Protein AF-A0A7S3XEI4-F1 (afdb_monomer_lite)

InterPro domains:
  IPR004821 Cytidyltransferase-like domain [PF01467] (56-105)
  IPR004821 Cytidyltransferase-like domain [TIGR00125] (55-105)
  IPR014729 Rossmann-like alpha/beta/alpha sandwich fold [G3DSA:3.40.50.620] (47-105)
  IPR044608 Ethanolamine-phosphate cytidylyltransferase [PTHR45780] (40-105)

Organism: Oxyrrhis marina (NCBI:txid2969)

Secondary structure (DSSP, 8-state):
-BTTBPPPTTHHHHHHHTTT-HHHHHHHHHHHHHHHHHHHHHHTT--SSS---EEEEEE---S--HHHHHHHHHHHTT-SEEEEEEPPHHHHHTTSPPPSS-TT-

Sequence (105 aa):
RVAHRDVHGWLVFMAMVSLLDKLAIIACAVFYYCSIFYDICSYMNLPMFTPVKNVYIDGVFDLCHLGHKNHIARALNYGNRLFVGVMSDEDVRKYKRDPIMTLEE

pLDDT: mean 90.17, std 8.94, range [50.25, 98.06]

Structure (mmCIF, N/CA/C/O backbone):
data_AF-A0A7S3XEI4-F1
#
_entry.id   AF-A0A7S3XEI4-F1
#
loop_
_atom_site.group_PDB
_atom_site.id
_atom_site.type_symbol
_atom_site.label_atom_id
_atom_site.label_alt_id
_atom_site.label_comp_id
_atom_site.label_asym_id
_atom_site.label_entity_id
_atom_site.label_seq_id
_atom_site.pdbx_PDB_ins_code
_atom_site.Cartn_x
_atom_site.Cartn_y
_atom_site.Cartn_z
_atom_site.occupancy
_atom_site.B_iso_or_equiv
_atom_site.auth_seq_id
_atom_site.auth_comp_id
_atom_site.auth_asym_id
_atom_site.auth_atom_id
_atom_site.pdbx_PDB_model_num
ATOM 1 N N . ARG A 1 1 ? 24.286 11.698 -13.696 1.00 50.25 1 ARG A N 1
ATOM 2 C CA . ARG A 1 1 ? 22.893 12.183 -13.556 1.00 50.25 1 ARG A CA 1
ATOM 3 C C . ARG A 1 1 ? 22.485 12.870 -14.842 1.00 50.25 1 ARG A C 1
ATOM 5 O O . ARG A 1 1 ? 23.201 13.760 -15.276 1.00 50.25 1 ARG A O 1
ATOM 12 N N . VAL A 1 2 ? 21.372 12.461 -15.440 1.00 50.91 2 VAL A N 1
ATOM 13 C CA . VAL A 1 2 ? 20.730 13.174 -16.556 1.00 50.91 2 VAL A CA 1
ATOM 14 C C . VAL A 1 2 ? 19.359 13.602 -16.043 1.00 50.91 2 VAL A C 1
ATOM 16 O O . VAL A 1 2 ? 18.669 12.786 -15.436 1.00 50.91 2 VAL A O 1
ATOM 19 N N . ALA A 1 3 ? 19.003 14.880 -16.196 1.00 64.12 3 ALA A N 1
ATOM 20 C CA . ALA A 1 3 ? 17.724 15.433 -15.732 1.00 64.12 3 ALA A CA 1
ATOM 21 C C . ALA A 1 3 ? 17.368 15.080 -14.263 1.00 64.12 3 ALA A C 1
ATOM 23 O O . ALA A 1 3 ? 16.277 14.599 -13.978 1.00 64.12 3 ALA A O 1
ATOM 24 N N . HIS A 1 4 ? 18.307 15.280 -13.327 1.00 69.56 4 HIS A N 1
ATOM 25 C CA . HIS A 1 4 ? 18.139 15.002 -11.885 1.00 69.56 4 HIS A CA 1
ATOM 26 C C . HIS A 1 4 ? 17.837 13.547 -11.491 1.00 69.56 4 HIS A C 1
ATOM 28 O O . HIS A 1 4 ? 17.539 13.289 -10.328 1.00 69.56 4 HIS A O 1
ATOM 34 N N . ARG A 1 5 ? 17.982 12.584 -12.408 1.00 72.25 5 ARG A N 1
ATOM 35 C CA . ARG A 1 5 ? 17.821 11.160 -12.095 1.00 72.25 5 ARG A CA 1
ATOM 36 C C . ARG A 1 5 ? 19.162 10.446 -12.130 1.00 72.25 5 ARG A C 1
ATOM 38 O O . ARG A 1 5 ? 20.019 10.736 -12.981 1.00 72.25 5 ARG A O 1
ATOM 45 N N . ASP A 1 6 ? 19.345 9.513 -11.205 1.00 74.00 6 ASP A N 1
ATOM 46 C CA . ASP A 1 6 ? 20.452 8.573 -11.285 1.00 74.00 6 ASP A CA 1
ATOM 47 C C . ASP A 1 6 ? 20.197 7.658 -12.489 1.00 74.00 6 ASP A C 1
ATOM 49 O O . ASP A 1 6 ? 19.098 7.144 -12.703 1.00 74.00 6 ASP A O 1
ATOM 53 N N . VAL A 1 7 ? 21.188 7.590 -13.375 1.00 71.31 7 VAL A N 1
ATOM 54 C CA . VAL A 1 7 ? 21.086 6.836 -14.625 1.00 71.31 7 VAL A CA 1
ATOM 55 C C . VAL A 1 7 ? 21.361 5.371 -14.335 1.00 71.31 7 VAL A C 1
ATOM 57 O O . VAL A 1 7 ? 22.278 5.045 -13.584 1.00 71.31 7 VAL A O 1
ATOM 60 N N . HIS A 1 8 ? 20.573 4.493 -14.950 1.00 76.06 8 HIS A N 1
ATOM 61 C CA . HIS A 1 8 ? 20.754 3.055 -14.816 1.00 76.06 8 HIS A CA 1
ATOM 62 C C . HIS A 1 8 ? 22.165 2.669 -15.298 1.00 76.06 8 HIS A C 1
ATOM 64 O O . HIS A 1 8 ? 22.555 3.041 -16.407 1.00 76.06 8 HIS A O 1
ATOM 70 N N . GLY A 1 9 ? 22.938 1.937 -14.485 1.00 76.00 9 GLY A N 1
ATOM 71 C CA . GLY A 1 9 ? 24.369 1.676 -14.740 1.00 76.00 9 GLY A CA 1
ATOM 72 C C . GLY A 1 9 ? 24.657 0.977 -16.076 1.00 76.00 9 GLY A C 1
ATOM 73 O O . GLY A 1 9 ? 25.720 1.149 -16.665 1.00 76.00 9 GLY A O 1
ATOM 74 N N . TRP A 1 10 ? 23.667 0.261 -16.605 1.00 78.31 10 TRP A N 1
ATOM 75 C CA . TRP A 1 10 ? 23.738 -0.439 -17.887 1.00 78.31 10 TRP A CA 1
ATOM 76 C C . TRP A 1 10 ? 23.626 0.471 -19.120 1.00 78.31 10 TRP A C 1
ATOM 78 O O . TRP A 1 10 ? 23.924 0.026 -20.227 1.00 78.31 10 TRP A O 1
ATOM 88 N N . LEU A 1 11 ? 23.213 1.734 -18.964 1.00 81.25 11 LEU A N 1
ATOM 89 C CA . LEU A 1 11 ? 22.942 2.640 -20.086 1.00 81.25 11 LEU A CA 1
ATOM 90 C C . LEU A 1 11 ? 24.179 2.871 -20.967 1.00 81.25 11 LEU A C 1
ATOM 92 O O . LEU A 1 11 ? 24.070 2.886 -22.189 1.00 81.25 11 LEU A O 1
ATOM 96 N N . VAL A 1 12 ? 25.358 3.006 -20.351 1.00 81.25 12 VAL A N 1
ATOM 97 C CA . VAL A 1 12 ? 26.626 3.215 -21.072 1.00 81.25 12 VAL A CA 1
ATOM 98 C C . VAL A 1 12 ? 26.968 1.993 -21.921 1.00 81.25 12 VAL A C 1
ATOM 100 O O . VAL A 1 12 ? 27.300 2.128 -23.094 1.00 81.25 12 VAL A O 1
ATOM 103 N N . PHE A 1 13 ? 26.813 0.796 -21.355 1.00 82.88 13 PHE A N 1
ATOM 104 C CA . PHE A 1 13 ? 27.051 -0.455 -22.069 1.00 82.88 13 PHE A CA 1
ATOM 105 C C . PHE A 1 13 ? 26.089 -0.624 -23.254 1.00 82.88 13 PHE A C 1
ATOM 107 O O . PHE A 1 13 ? 26.522 -0.909 -24.369 1.00 82.88 13 PHE A O 1
ATOM 114 N N . MET A 1 14 ? 24.794 -0.366 -23.049 1.00 84.12 14 MET A N 1
ATOM 115 C CA . MET A 1 14 ? 23.797 -0.435 -24.124 1.00 84.12 14 MET A CA 1
ATOM 116 C C . MET A 1 14 ? 24.063 0.578 -25.243 1.00 84.12 14 MET A C 1
ATOM 118 O O . MET A 1 14 ? 23.869 0.253 -26.410 1.00 84.12 14 MET A O 1
ATOM 122 N N . ALA A 1 15 ? 24.544 1.779 -24.911 1.00 79.69 15 ALA A N 1
ATOM 123 C CA . ALA A 1 15 ? 24.912 2.794 -25.897 1.00 79.69 15 ALA A CA 1
ATOM 124 C C . ALA A 1 15 ? 26.136 2.399 -26.743 1.00 79.69 15 ALA A C 1
ATOM 126 O O . ALA A 1 15 ? 26.239 2.815 -27.891 1.00 79.69 15 ALA A O 1
ATOM 127 N N . MET A 1 16 ? 27.055 1.590 -26.206 1.00 84.38 16 MET A N 1
ATOM 128 C CA . MET A 1 16 ? 28.181 1.054 -26.980 1.00 84.38 16 MET A CA 1
ATOM 129 C C . MET A 1 16 ? 27.735 -0.080 -27.913 1.00 84.38 16 MET A C 1
ATOM 131 O O . MET A 1 16 ? 28.166 -0.137 -29.061 1.00 84.38 16 MET A O 1
ATOM 135 N N . VAL A 1 17 ? 26.839 -0.957 -27.44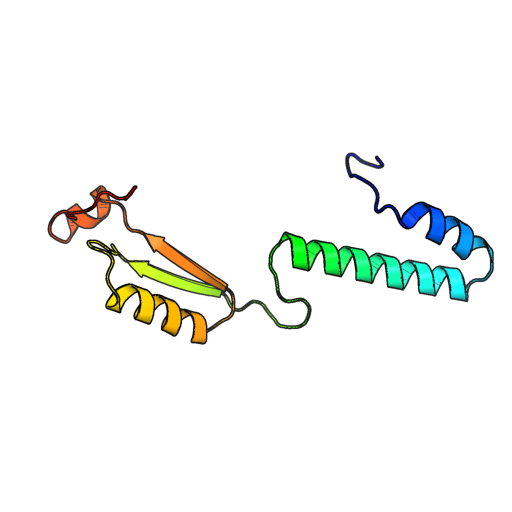5 1.00 83.38 17 VAL A N 1
ATOM 136 C CA . VAL A 1 17 ? 26.294 -2.083 -28.230 1.00 83.38 17 VAL A CA 1
ATOM 137 C C . VAL A 1 17 ? 25.371 -1.607 -29.358 1.00 83.38 17 VAL A C 1
ATOM 139 O O . VAL A 1 17 ? 25.335 -2.214 -30.429 1.00 83.38 17 VAL A O 1
ATOM 142 N N . SER A 1 18 ? 24.666 -0.493 -29.161 1.00 79.81 18 SER A N 1
ATOM 143 C CA . SER A 1 18 ? 23.745 0.075 -30.150 1.00 79.81 18 SER A CA 1
ATOM 144 C C . SER A 1 18 ? 24.441 0.599 -31.419 1.00 79.81 18 SER A C 1
ATOM 146 O O . SER A 1 18 ? 23.787 0.786 -32.439 1.00 79.81 18 SER A O 1
ATOM 148 N N . LEU A 1 19 ? 25.767 0.783 -31.413 1.00 83.25 19 LEU A N 1
ATOM 149 C CA . LEU A 1 19 ? 26.529 1.229 -32.588 1.00 83.25 19 LEU A CA 1
ATOM 150 C C . LEU A 1 19 ? 26.739 0.137 -33.652 1.00 83.25 19 LEU A C 1
ATOM 152 O O . LEU A 1 19 ? 27.176 0.451 -34.757 1.00 83.25 19 LEU A O 1
ATOM 156 N N . LEU A 1 20 ? 26.470 -1.132 -33.328 1.00 84.25 20 LEU A N 1
ATOM 157 C CA . LEU A 1 20 ? 26.842 -2.272 -34.173 1.00 84.25 20 LEU A CA 1
ATOM 158 C C . LEU A 1 20 ? 25.839 -2.555 -35.296 1.00 84.25 20 LEU A C 1
ATOM 160 O O . LEU A 1 20 ? 26.229 -2.683 -36.452 1.00 84.25 20 LEU A O 1
ATOM 164 N N . ASP A 1 21 ? 24.555 -2.682 -34.964 1.00 88.31 21 ASP A N 1
ATOM 165 C CA . ASP A 1 21 ? 23.512 -3.047 -35.923 1.00 88.31 21 ASP A CA 1
ATOM 166 C C . ASP A 1 21 ? 22.141 -2.491 -35.509 1.00 88.31 21 ASP A C 1
ATOM 168 O O . ASP A 1 21 ? 21.855 -2.296 -34.326 1.00 88.31 21 ASP A O 1
ATOM 172 N N . LYS A 1 22 ? 21.252 -2.279 -36.485 1.00 87.88 22 LYS A N 1
ATOM 173 C CA . LYS A 1 22 ? 19.890 -1.780 -36.244 1.00 87.88 22 LYS A CA 1
ATOM 174 C C . LYS A 1 22 ? 19.075 -2.720 -35.350 1.00 87.88 22 LYS A C 1
ATOM 176 O O . LYS A 1 22 ? 18.291 -2.230 -34.538 1.00 87.88 22 LYS A O 1
ATOM 181 N N . LEU A 1 23 ? 19.264 -4.041 -35.447 1.00 89.12 23 LEU A N 1
ATOM 182 C CA . LEU A 1 23 ? 18.601 -4.990 -34.547 1.00 89.12 23 LEU A CA 1
ATOM 183 C C . LEU A 1 23 ? 19.123 -4.854 -33.114 1.00 89.12 23 LEU A C 1
ATOM 185 O O . LEU A 1 23 ? 18.332 -4.925 -32.176 1.00 89.12 23 LEU A O 1
ATOM 189 N N . ALA A 1 24 ? 20.424 -4.593 -32.941 1.00 87.06 24 ALA A N 1
ATOM 190 C CA . ALA A 1 24 ? 21.026 -4.371 -31.628 1.00 87.06 24 ALA A CA 1
ATOM 191 C C . ALA A 1 24 ? 20.456 -3.116 -30.946 1.00 87.06 24 ALA A C 1
ATOM 193 O O . ALA A 1 24 ? 20.142 -3.161 -29.758 1.00 87.06 24 ALA A O 1
ATOM 194 N N . ILE A 1 25 ? 20.223 -2.030 -31.697 1.00 87.88 25 ILE A N 1
ATOM 195 C CA . ILE A 1 25 ? 19.559 -0.817 -31.183 1.00 87.88 25 ILE A CA 1
ATOM 196 C C . ILE A 1 25 ? 18.167 -1.151 -30.634 1.00 87.88 25 ILE A C 1
ATOM 198 O O . ILE A 1 25 ? 17.845 -0.785 -29.503 1.00 87.88 25 ILE A O 1
ATOM 202 N N . ILE A 1 26 ? 17.347 -1.853 -31.424 1.00 89.19 26 ILE A N 1
ATOM 203 C CA . ILE A 1 26 ? 15.973 -2.207 -31.040 1.00 89.19 26 ILE A CA 1
ATOM 204 C C . ILE A 1 26 ? 15.986 -3.130 -29.815 1.00 89.19 26 ILE A C 1
ATOM 206 O O . ILE A 1 26 ? 15.240 -2.892 -28.867 1.00 89.19 26 ILE A O 1
ATOM 210 N N . ALA A 1 27 ? 16.864 -4.135 -29.789 1.00 90.25 27 ALA A N 1
ATOM 211 C CA . ALA A 1 27 ? 16.991 -5.060 -28.666 1.00 90.25 27 ALA A CA 1
ATOM 212 C C . ALA A 1 27 ? 17.422 -4.354 -27.368 1.00 90.25 27 ALA A C 1
ATOM 214 O O . ALA A 1 27 ? 16.812 -4.571 -26.320 1.00 90.25 27 ALA A O 1
ATOM 215 N N . CYS A 1 28 ? 18.421 -3.465 -27.428 1.00 89.12 28 CYS A N 1
ATOM 216 C CA . CYS A 1 28 ? 18.858 -2.672 -26.277 1.00 89.12 28 CYS A CA 1
ATOM 217 C C . CYS A 1 28 ? 17.757 -1.731 -25.774 1.00 89.12 28 CYS A C 1
ATOM 219 O O . CYS A 1 28 ? 17.574 -1.607 -24.564 1.00 89.12 28 CYS A O 1
ATOM 221 N N . ALA A 1 29 ? 17.000 -1.101 -26.676 1.00 88.56 29 ALA A N 1
ATOM 222 C CA . ALA A 1 29 ? 15.879 -0.246 -26.297 1.00 88.56 29 ALA A CA 1
ATOM 223 C C . ALA A 1 29 ? 14.786 -1.045 -25.571 1.00 88.56 29 ALA A C 1
ATOM 225 O O . ALA A 1 29 ? 14.363 -0.651 -24.486 1.00 88.56 29 ALA A O 1
ATOM 226 N N . VAL A 1 30 ? 14.375 -2.194 -26.122 1.00 91.38 30 VAL A N 1
ATOM 227 C CA . VAL A 1 30 ? 13.390 -3.084 -25.484 1.00 91.38 30 VAL A CA 1
ATOM 228 C C . VAL A 1 30 ? 13.878 -3.527 -24.105 1.00 91.38 30 VAL A C 1
ATOM 230 O O . VAL A 1 30 ? 13.144 -3.391 -23.128 1.00 91.38 30 VAL A O 1
ATOM 233 N N . PHE A 1 31 ? 15.129 -3.980 -23.997 1.00 90.12 31 PHE A N 1
ATOM 234 C CA . PHE A 1 31 ? 15.713 -4.402 -22.724 1.00 90.12 31 PHE A CA 1
ATOM 235 C C . PHE A 1 31 ? 15.729 -3.273 -21.683 1.00 90.12 31 PHE A C 1
ATOM 237 O O . PHE A 1 31 ? 15.357 -3.499 -20.533 1.00 90.12 31 PHE A O 1
ATOM 244 N N . TYR A 1 32 ? 16.085 -2.049 -22.082 1.00 88.50 32 TYR A N 1
ATOM 245 C CA . TYR A 1 32 ? 16.078 -0.882 -21.200 1.00 88.50 32 TYR A CA 1
ATOM 246 C C . TYR A 1 32 ? 14.675 -0.529 -20.689 1.00 88.50 32 TYR A C 1
ATOM 248 O O . TYR A 1 32 ? 14.493 -0.244 -19.505 1.00 88.50 32 TYR A O 1
ATOM 256 N N . TYR A 1 33 ? 13.661 -0.576 -21.555 1.00 89.94 33 TYR A N 1
ATOM 257 C CA . TYR A 1 33 ? 12.281 -0.349 -21.126 1.00 89.94 33 TYR A CA 1
ATOM 258 C C . TYR A 1 33 ? 11.791 -1.449 -20.183 1.00 89.94 33 TYR A C 1
ATOM 260 O O . TYR A 1 33 ? 11.149 -1.138 -19.181 1.00 89.94 33 TYR A O 1
ATOM 268 N N . CYS A 1 34 ? 12.137 -2.711 -20.446 1.00 90.94 34 CYS A N 1
ATOM 269 C CA . CYS A 1 34 ? 11.832 -3.816 -19.542 1.00 90.94 34 CYS A CA 1
ATOM 270 C C . CYS A 1 34 ? 12.518 -3.655 -18.179 1.00 90.94 34 CYS A C 1
ATOM 272 O O . CYS A 1 34 ? 11.873 -3.890 -17.160 1.00 90.94 34 CYS A O 1
ATOM 274 N N . SER A 1 35 ? 13.784 -3.221 -18.136 1.00 88.69 35 SER A N 1
ATOM 275 C CA . SER A 1 35 ? 14.495 -3.008 -16.870 1.00 88.69 35 SER A CA 1
ATOM 276 C C . SER A 1 35 ? 13.899 -1.847 -16.073 1.00 88.69 35 SER A C 1
ATOM 278 O O . SER A 1 35 ? 13.649 -1.999 -14.886 1.00 88.69 35 SER A O 1
ATOM 280 N N . ILE A 1 36 ? 13.578 -0.720 -16.722 1.00 88.31 36 ILE A N 1
ATOM 281 C CA . ILE A 1 36 ? 12.882 0.396 -16.059 1.00 88.31 36 ILE A CA 1
ATOM 282 C C . ILE A 1 36 ? 11.530 -0.057 -15.515 1.00 88.31 36 ILE A C 1
ATOM 284 O O . ILE A 1 36 ? 11.164 0.298 -14.397 1.00 88.31 36 ILE A O 1
ATOM 288 N N . PHE A 1 37 ? 10.769 -0.805 -16.310 1.00 90.06 37 PHE A N 1
ATOM 289 C CA . PHE A 1 37 ? 9.465 -1.296 -15.889 1.00 90.06 37 PHE A CA 1
ATOM 290 C C . PHE A 1 37 ? 9.589 -2.203 -14.658 1.00 90.06 37 PHE A C 1
ATOM 292 O O . PHE A 1 37 ? 8.865 -2.010 -13.683 1.00 90.06 37 PHE A O 1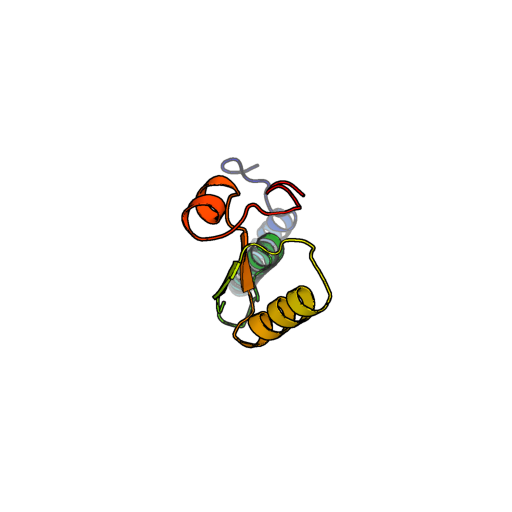
ATOM 299 N N . TYR A 1 38 ? 10.560 -3.120 -14.667 1.00 90.94 38 TYR A N 1
ATOM 300 C CA . TYR A 1 38 ? 10.892 -3.967 -13.524 1.00 90.94 38 TYR A CA 1
ATOM 301 C C . TYR A 1 38 ? 11.263 -3.144 -12.281 1.00 90.94 38 TYR A C 1
ATOM 303 O O . TYR A 1 38 ? 10.694 -3.363 -11.210 1.00 90.94 38 TYR A O 1
ATOM 311 N N . ASP A 1 39 ? 12.154 -2.159 -12.427 1.00 89.94 39 ASP A N 1
ATOM 312 C CA . ASP A 1 39 ? 12.596 -1.297 -11.328 1.00 89.94 39 ASP A CA 1
ATOM 313 C C . ASP A 1 39 ? 11.428 -0.520 -10.714 1.00 89.94 39 ASP A C 1
ATOM 315 O O . ASP A 1 39 ? 11.298 -0.455 -9.492 1.00 89.94 39 ASP A O 1
ATOM 319 N N . ILE A 1 40 ? 10.545 0.041 -11.549 1.00 89.38 40 ILE A N 1
ATOM 320 C CA . ILE A 1 40 ? 9.359 0.775 -11.091 1.00 89.38 40 ILE A CA 1
ATOM 321 C C . ILE A 1 40 ? 8.416 -0.160 -10.331 1.00 89.38 40 ILE A C 1
ATOM 323 O O . ILE A 1 40 ? 7.986 0.179 -9.228 1.00 89.38 40 ILE A O 1
ATOM 327 N N . CYS A 1 41 ? 8.109 -1.337 -10.883 1.00 90.62 41 CYS A N 1
ATOM 328 C CA . CYS A 1 41 ? 7.255 -2.321 -10.220 1.00 90.62 41 CYS A CA 1
ATOM 329 C C . CYS A 1 41 ? 7.836 -2.752 -8.868 1.00 90.62 41 CYS A C 1
ATOM 331 O O . CYS A 1 41 ? 7.109 -2.776 -7.876 1.00 90.62 41 CYS A O 1
ATOM 333 N N . SER A 1 42 ? 9.142 -3.021 -8.804 1.00 89.38 42 SER A N 1
ATOM 334 C CA . SER A 1 42 ? 9.819 -3.399 -7.562 1.00 89.38 42 SER A CA 1
ATOM 335 C C . SER A 1 42 ? 9.832 -2.261 -6.541 1.00 89.38 42 SER A C 1
ATOM 337 O O . SER A 1 42 ? 9.566 -2.499 -5.366 1.00 89.38 42 SER A O 1
ATOM 339 N N . TYR A 1 43 ? 10.119 -1.027 -6.965 1.00 90.19 43 TYR A N 1
ATOM 340 C CA . TYR A 1 43 ? 10.181 0.134 -6.074 1.00 90.19 43 TYR A CA 1
ATOM 341 C C . TYR A 1 43 ? 8.807 0.489 -5.497 1.00 90.19 43 TYR A C 1
ATOM 343 O O . TYR A 1 43 ? 8.685 0.833 -4.325 1.00 90.19 43 TYR A O 1
ATOM 351 N N . MET A 1 44 ? 7.758 0.377 -6.312 1.00 88.38 44 MET A N 1
ATOM 352 C CA . MET A 1 44 ? 6.384 0.660 -5.898 1.00 88.38 44 MET A CA 1
ATOM 353 C C . MET A 1 44 ? 5.688 -0.535 -5.225 1.00 88.38 44 MET A C 1
ATOM 355 O O . MET A 1 44 ? 4.527 -0.409 -4.834 1.00 88.38 44 MET A O 1
ATOM 359 N N . ASN A 1 45 ? 6.366 -1.683 -5.102 1.00 87.94 45 ASN A N 1
ATOM 360 C CA . ASN A 1 45 ? 5.805 -2.945 -4.616 1.00 87.94 45 ASN A CA 1
ATOM 361 C C . ASN A 1 45 ? 4.509 -3.342 -5.357 1.00 87.94 45 ASN A C 1
ATOM 363 O O . ASN A 1 45 ? 3.496 -3.704 -4.752 1.00 87.94 45 ASN A O 1
ATOM 367 N N . LEU A 1 46 ? 4.523 -3.200 -6.686 1.00 89.88 46 LEU A N 1
ATOM 368 C CA . LEU A 1 46 ? 3.402 -3.516 -7.567 1.00 89.88 46 LEU A CA 1
ATOM 369 C C . LEU A 1 46 ? 3.673 -4.816 -8.334 1.00 89.88 46 LEU A C 1
ATOM 371 O O . LEU A 1 46 ? 4.802 -5.056 -8.768 1.00 89.88 46 LEU A O 1
ATOM 375 N N . PRO A 1 47 ? 2.644 -5.644 -8.572 1.00 90.81 47 PRO A N 1
ATOM 376 C CA . PRO A 1 47 ? 2.774 -6.787 -9.462 1.00 90.81 47 PRO A CA 1
ATOM 377 C C . PRO A 1 47 ? 3.092 -6.342 -10.897 1.00 90.81 47 PRO A C 1
ATOM 379 O O . PRO A 1 47 ? 2.508 -5.388 -11.406 1.00 90.81 47 PRO A O 1
ATOM 382 N N . MET A 1 48 ? 3.985 -7.070 -11.571 1.00 88.44 48 MET A N 1
ATOM 383 C CA . MET A 1 48 ? 4.404 -6.746 -12.945 1.00 88.44 48 MET A CA 1
ATOM 384 C C . MET A 1 48 ? 3.360 -7.099 -14.008 1.00 88.44 48 MET A C 1
ATOM 386 O O . MET A 1 48 ? 3.195 -6.371 -14.981 1.00 88.44 48 MET A O 1
ATOM 390 N N . PHE A 1 49 ? 2.678 -8.235 -13.842 1.00 89.75 49 PHE A N 1
ATOM 391 C CA . PHE A 1 49 ? 1.844 -8.833 -14.895 1.00 89.75 49 PHE A CA 1
ATOM 392 C C . PHE A 1 49 ? 0.382 -9.018 -14.494 1.00 89.75 49 PHE A C 1
ATOM 394 O O . PHE A 1 49 ? -0.400 -9.575 -15.260 1.00 89.75 49 PHE A O 1
ATOM 401 N N . THR A 1 50 ? -0.003 -8.582 -13.295 1.00 91.56 50 THR A N 1
ATOM 402 C CA . THR A 1 50 ? -1.388 -8.674 -12.828 1.00 91.56 50 THR A CA 1
ATOM 403 C C . THR A 1 50 ? -1.923 -7.286 -12.500 1.00 91.56 50 THR A C 1
ATOM 405 O O . THR A 1 50 ? -1.183 -6.444 -11.989 1.00 91.56 50 THR A O 1
ATOM 408 N N . PRO A 1 51 ? -3.202 -7.004 -12.806 1.00 91.62 51 PRO A N 1
ATOM 409 C CA . PRO A 1 51 ? -3.798 -5.731 -12.445 1.00 91.62 51 PRO A CA 1
ATOM 410 C C . PRO A 1 51 ? -3.837 -5.586 -10.923 1.00 91.62 51 PRO A C 1
ATOM 412 O O . PRO A 1 51 ? -4.072 -6.545 -10.181 1.00 91.62 51 PRO A O 1
ATOM 415 N N . VAL A 1 52 ? -3.623 -4.364 -10.451 1.00 94.19 52 VAL A N 1
ATOM 416 C CA . VAL A 1 52 ? -3.718 -4.052 -9.026 1.00 94.19 52 VAL A CA 1
ATOM 417 C C . VAL A 1 52 ? -5.190 -3.935 -8.649 1.00 94.19 52 VAL A C 1
ATOM 419 O O . VAL A 1 52 ? -5.900 -3.062 -9.147 1.00 94.19 52 VAL A O 1
ATOM 422 N N . LYS A 1 53 ? -5.644 -4.800 -7.746 1.00 96.06 53 LYS A N 1
ATOM 423 C CA . LYS A 1 53 ? -6.967 -4.745 -7.138 1.00 96.06 53 LYS A CA 1
ATOM 424 C C . LYS A 1 53 ? -6.821 -4.287 -5.694 1.00 96.06 53 LYS A C 1
ATOM 426 O O . LYS A 1 53 ? -6.392 -5.046 -4.821 1.00 96.06 53 LYS A O 1
ATOM 431 N N . ASN A 1 54 ? -7.175 -3.024 -5.482 1.00 95.62 54 ASN A N 1
ATOM 432 C CA . ASN A 1 54 ? -7.143 -2.387 -4.174 1.00 95.62 54 ASN A CA 1
ATOM 433 C C . ASN A 1 54 ? -8.316 -2.871 -3.322 1.00 95.62 54 ASN A C 1
ATOM 435 O O . ASN A 1 54 ? -9.458 -2.879 -3.781 1.00 95.62 54 ASN A O 1
ATOM 439 N N . VAL A 1 55 ? -8.029 -3.221 -2.077 1.00 97.81 55 VAL A N 1
ATOM 440 C CA . VAL A 1 55 ? -9.015 -3.507 -1.037 1.00 97.81 55 VAL A CA 1
ATOM 441 C C . VAL A 1 55 ? -8.835 -2.466 0.055 1.00 97.81 55 VAL A C 1
ATOM 443 O O . VAL A 1 55 ? -7.705 -2.140 0.413 1.00 97.81 55 VAL A O 1
ATOM 446 N N . TYR A 1 56 ? -9.938 -1.940 0.571 1.00 98.00 56 TYR A N 1
ATOM 447 C CA . TYR A 1 56 ? -9.941 -1.042 1.716 1.00 98.00 56 TYR A CA 1
ATOM 448 C C . TYR A 1 56 ? -10.831 -1.633 2.801 1.00 98.00 56 TYR A C 1
ATOM 450 O O . TYR A 1 56 ? -11.932 -2.102 2.509 1.00 98.00 56 TYR A O 1
ATOM 458 N N . ILE A 1 57 ? -10.338 -1.612 4.031 1.00 98.06 57 ILE A N 1
ATOM 459 C CA . ILE A 1 5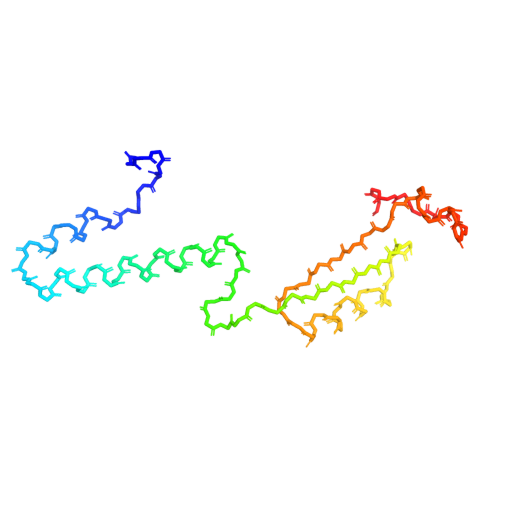7 ? -11.124 -1.874 5.232 1.00 98.06 57 ILE A CA 1
ATOM 460 C C . ILE A 1 57 ? -10.837 -0.770 6.238 1.00 98.06 57 ILE A C 1
ATOM 462 O O . ILE A 1 57 ? -9.718 -0.260 6.298 1.00 98.06 57 ILE A O 1
ATOM 466 N N . ASP A 1 58 ? -11.825 -0.439 7.049 1.00 97.06 58 ASP A N 1
ATOM 467 C CA . ASP A 1 58 ? -11.703 0.501 8.149 1.00 97.06 58 ASP A CA 1
ATOM 468 C C . ASP A 1 58 ? -12.088 -0.154 9.476 1.00 97.06 58 ASP A C 1
ATOM 470 O O . ASP A 1 58 ? -12.757 -1.190 9.543 1.00 97.06 58 ASP A O 1
ATOM 474 N N . GLY A 1 59 ? -11.607 0.434 10.562 1.00 95.69 59 GLY A N 1
ATOM 475 C CA . GLY A 1 59 ? -11.933 -0.025 11.895 1.00 95.69 59 GLY A CA 1
ATOM 476 C C . GLY A 1 59 ? -11.208 0.766 12.965 1.00 95.69 59 GLY A C 1
ATOM 477 O O . GLY A 1 59 ? -10.320 1.567 12.700 1.00 95.69 59 GLY A O 1
ATOM 478 N N . VAL A 1 60 ? -11.604 0.516 14.207 1.00 96.44 60 VAL A N 1
ATOM 479 C CA . VAL A 1 60 ? -10.912 1.088 15.370 1.00 96.44 60 VAL A CA 1
ATOM 480 C C . VAL A 1 60 ? -9.710 0.235 15.758 1.00 96.44 60 VAL A C 1
ATOM 482 O O . VAL A 1 60 ? -8.713 0.755 16.217 1.00 96.44 60 VAL A O 1
ATOM 485 N N . PHE A 1 61 ? -9.813 -1.086 15.579 1.00 96.38 61 PHE A N 1
ATOM 486 C CA . PHE A 1 61 ? -8.766 -2.063 15.904 1.00 96.38 61 PHE A CA 1
ATOM 487 C C . PHE A 1 61 ? -8.225 -2.034 17.353 1.00 96.38 61 PHE A C 1
ATOM 489 O O . PHE A 1 61 ? -7.231 -2.704 17.623 1.00 96.38 61 PHE A O 1
ATOM 496 N N . ASP A 1 62 ? -8.942 -1.376 18.276 1.00 96.38 62 ASP A N 1
ATOM 497 C CA . ASP A 1 62 ? -8.684 -1.332 19.726 1.00 96.38 62 ASP A CA 1
ATOM 498 C C . ASP A 1 62 ? -8.433 -2.730 20.318 1.00 96.38 62 ASP A C 1
ATOM 500 O O . ASP A 1 62 ? -9.130 -3.692 19.972 1.00 96.38 62 ASP A O 1
ATOM 504 N N . LEU A 1 63 ? -7.438 -2.838 21.205 1.00 95.94 63 LEU A N 1
ATOM 505 C CA . LEU A 1 63 ? -6.937 -4.098 21.769 1.00 95.94 63 LEU A CA 1
ATOM 506 C C . LEU A 1 63 ? -6.700 -5.170 20.692 1.00 95.94 63 LEU A C 1
ATOM 508 O O . LEU A 1 63 ? -7.295 -6.254 20.710 1.00 95.94 63 LEU A O 1
ATOM 512 N N . CYS A 1 64 ? -5.837 -4.852 19.724 1.00 95.31 64 CYS A N 1
ATOM 513 C CA . CYS A 1 64 ? -5.663 -5.654 18.519 1.00 95.31 64 CYS A CA 1
ATOM 514 C C . CYS A 1 64 ? -5.355 -7.135 18.815 1.00 95.31 64 CYS A C 1
ATOM 516 O O . CYS A 1 64 ? -4.305 -7.501 19.343 1.00 95.31 64 CYS A O 1
ATOM 518 N N . HIS A 1 65 ? -6.280 -8.011 18.419 1.00 96.50 65 HIS A N 1
ATOM 519 C CA . HIS A 1 65 ? -6.235 -9.445 18.703 1.00 96.50 65 HIS A CA 1
ATOM 520 C C . HIS A 1 65 ? -6.320 -10.296 17.427 1.00 96.50 65 HIS A C 1
ATOM 522 O O . HIS A 1 65 ? -6.554 -9.797 16.323 1.00 96.50 65 HIS A O 1
ATOM 528 N N . LEU A 1 66 ? -6.208 -11.623 17.568 1.00 97.88 66 LEU A N 1
ATOM 529 C CA . LEU A 1 66 ? -6.202 -12.573 16.445 1.00 97.88 66 LEU A CA 1
ATOM 530 C C . LEU A 1 66 ? -7.396 -12.404 15.486 1.00 97.88 66 LEU A C 1
ATOM 532 O O . LEU A 1 66 ? -7.234 -12.541 14.276 1.00 97.88 66 LEU A O 1
ATOM 536 N N . GLY A 1 67 ? -8.576 -12.044 16.001 1.00 97.94 67 GLY A N 1
ATOM 537 C CA . GLY A 1 67 ? -9.749 -11.737 15.175 1.00 97.94 67 GLY A CA 1
ATOM 538 C C . GLY A 1 67 ? -9.502 -10.637 14.131 1.00 97.94 67 GLY A C 1
ATOM 539 O O . GLY A 1 67 ? -9.832 -10.833 12.964 1.00 97.94 67 GLY A O 1
ATOM 540 N N . HIS A 1 68 ? -8.853 -9.529 14.509 1.00 97.56 68 HIS A N 1
ATOM 541 C CA . HIS A 1 68 ? -8.519 -8.439 13.588 1.00 97.56 68 HIS A CA 1
ATOM 542 C C . HIS A 1 68 ? -7.495 -8.891 12.548 1.00 97.56 68 HIS A C 1
ATOM 544 O O . HIS A 1 68 ? -7.703 -8.677 11.357 1.00 97.56 68 HIS A O 1
ATOM 550 N N . LYS A 1 69 ? -6.445 -9.611 12.966 1.00 96.44 69 LYS A N 1
ATOM 551 C CA . LYS A 1 69 ? -5.445 -10.173 12.040 1.00 96.44 69 LYS A CA 1
ATOM 552 C C . LYS A 1 69 ? -6.084 -11.099 11.004 1.00 96.44 69 LYS A C 1
ATOM 554 O O . LYS A 1 69 ? -5.807 -10.974 9.816 1.00 96.44 69 L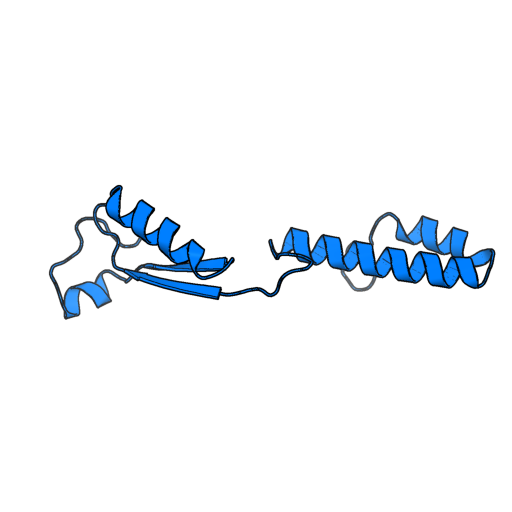YS A O 1
ATOM 559 N N . ASN A 1 70 ? -6.986 -11.978 11.437 1.00 97.94 70 ASN A N 1
ATOM 560 C CA . ASN A 1 70 ? -7.717 -12.871 10.539 1.00 97.94 70 ASN A CA 1
ATOM 5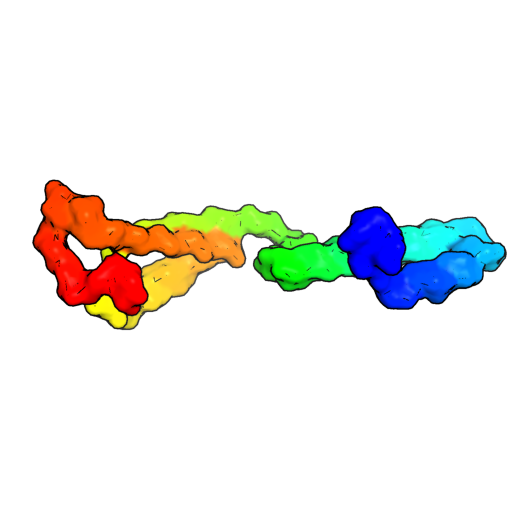61 C C . ASN A 1 70 ? -8.653 -12.105 9.599 1.00 97.94 70 ASN A C 1
ATOM 563 O O . ASN A 1 70 ? -8.783 -12.479 8.436 1.00 97.94 70 ASN A O 1
ATOM 567 N N . HIS A 1 71 ? -9.300 -11.042 10.078 1.00 97.56 71 HIS A N 1
ATOM 568 C CA . HIS A 1 71 ? -10.134 -10.180 9.243 1.00 97.56 71 HIS A CA 1
ATOM 569 C C . HIS A 1 71 ? -9.307 -9.479 8.154 1.00 97.56 71 HIS A C 1
ATOM 571 O O . HIS A 1 71 ? -9.649 -9.585 6.979 1.00 97.56 71 HIS A O 1
ATOM 577 N N . ILE A 1 72 ? -8.176 -8.870 8.524 1.00 97.56 72 ILE A N 1
ATOM 578 C CA . ILE A 1 72 ? -7.223 -8.228 7.604 1.00 97.56 72 ILE A CA 1
ATOM 579 C C . ILE A 1 72 ? -6.706 -9.244 6.570 1.00 97.56 72 ILE A C 1
ATOM 581 O O . ILE A 1 72 ? -6.736 -8.984 5.369 1.00 97.56 72 ILE A O 1
ATOM 585 N N . ALA A 1 73 ? -6.304 -10.441 7.009 1.00 96.81 73 ALA A N 1
ATOM 586 C CA . ALA A 1 73 ? -5.831 -11.498 6.114 1.00 96.81 73 ALA A CA 1
ATOM 587 C C . ALA A 1 73 ? -6.914 -11.952 5.121 1.00 96.81 73 ALA A C 1
ATOM 589 O O . ALA A 1 73 ? -6.647 -12.113 3.932 1.00 96.81 73 ALA A O 1
ATOM 590 N N . ARG A 1 74 ? -8.159 -12.116 5.584 1.00 97.81 74 ARG A N 1
ATOM 591 C CA . ARG A 1 74 ? -9.294 -12.466 4.717 1.00 97.81 74 ARG A CA 1
ATOM 592 C C . ARG A 1 74 ? -9.645 -11.345 3.746 1.00 97.81 74 ARG A C 1
ATOM 594 O O . ARG A 1 74 ? -10.014 -11.645 2.616 1.00 97.81 74 ARG A O 1
ATOM 601 N N . ALA A 1 75 ? -9.522 -10.085 4.157 1.00 97.69 75 ALA A N 1
ATOM 602 C CA . ALA A 1 75 ? -9.751 -8.939 3.285 1.00 97.69 75 ALA A CA 1
ATOM 603 C C . ALA A 1 75 ? -8.778 -8.942 2.096 1.00 97.69 75 ALA A C 1
ATOM 605 O O . ALA A 1 75 ? -9.186 -8.689 0.963 1.00 97.69 75 ALA A O 1
ATOM 606 N N . LEU A 1 76 ? -7.515 -9.321 2.319 1.00 95.31 76 LEU A N 1
ATOM 607 C CA . LEU A 1 76 ? -6.526 -9.408 1.245 1.00 95.31 76 LEU A CA 1
ATOM 608 C C . LEU A 1 76 ? -6.902 -10.438 0.165 1.00 95.31 76 LEU A C 1
ATOM 610 O O . LEU A 1 76 ? -6.551 -10.232 -0.989 1.00 95.31 76 LEU A O 1
ATOM 614 N N . ASN A 1 77 ? -7.700 -11.470 0.471 1.00 97.06 77 ASN A N 1
ATOM 615 C CA . ASN A 1 77 ? -8.172 -12.432 -0.539 1.00 97.06 77 ASN A CA 1
ATOM 616 C C . ASN A 1 77 ? -9.056 -11.798 -1.630 1.00 97.06 77 ASN A C 1
ATOM 618 O O . ASN A 1 77 ? -9.276 -12.407 -2.676 1.00 97.06 77 ASN A O 1
ATOM 622 N N . TYR A 1 78 ? -9.573 -10.586 -1.411 1.00 96.75 78 TYR A N 1
ATOM 623 C CA . TYR A 1 78 ? -10.377 -9.870 -2.401 1.00 96.75 78 TYR A CA 1
ATOM 624 C C . TYR A 1 78 ? -9.545 -9.034 -3.376 1.00 96.75 78 TYR A C 1
ATOM 626 O O . TYR A 1 78 ? -10.125 -8.465 -4.304 1.00 96.75 78 TYR A O 1
ATOM 634 N N . GLY A 1 79 ? -8.221 -8.972 -3.222 1.00 95.06 79 GLY A N 1
ATOM 635 C CA . GLY A 1 79 ? -7.336 -8.226 -4.109 1.00 95.06 79 GLY A CA 1
ATOM 636 C C . GLY A 1 79 ? -5.867 -8.585 -3.919 1.00 95.06 79 GLY A C 1
ATOM 637 O O . GLY A 1 79 ? -5.527 -9.710 -3.583 1.00 95.06 79 GLY A O 1
ATOM 638 N N . ASN A 1 80 ? -4.982 -7.636 -4.198 1.00 93.75 80 ASN A N 1
ATOM 639 C CA . ASN A 1 80 ? -3.533 -7.818 -4.047 1.00 93.75 80 ASN A CA 1
ATOM 640 C C . ASN A 1 80 ? -2.843 -6.618 -3.387 1.00 93.75 80 ASN A C 1
ATOM 642 O O . ASN A 1 80 ? -1.635 -6.655 -3.168 1.00 93.75 80 ASN A O 1
ATOM 646 N N . ARG A 1 81 ? -3.603 -5.575 -3.032 1.00 94.44 81 ARG A N 1
ATOM 647 C CA . ARG A 1 81 ? -3.123 -4.438 -2.246 1.00 94.44 81 ARG A CA 1
ATOM 648 C C . ARG A 1 81 ? -4.190 -4.025 -1.240 1.00 94.44 81 ARG A C 1
ATOM 650 O O . ARG A 1 81 ? -5.271 -3.605 -1.644 1.00 94.44 81 ARG A O 1
ATOM 657 N N . LEU A 1 82 ? -3.897 -4.161 0.052 1.00 95.88 82 LEU A N 1
ATOM 658 C CA . LEU A 1 82 ? -4.827 -3.849 1.138 1.00 95.88 82 LEU A CA 1
ATOM 659 C C . LEU A 1 82 ? -4.436 -2.540 1.827 1.00 95.88 82 LEU A C 1
ATOM 661 O O . LEU A 1 82 ? -3.298 -2.374 2.256 1.00 95.88 82 LEU A O 1
ATOM 665 N N . PHE A 1 83 ? -5.406 -1.644 1.957 1.00 97.00 83 PHE A N 1
ATOM 666 C CA . PHE A 1 83 ? -5.342 -0.434 2.761 1.00 97.00 83 PHE A CA 1
ATOM 667 C C . PHE A 1 83 ? -6.201 -0.628 4.009 1.00 97.00 83 PHE A C 1
ATOM 669 O O . PHE A 1 83 ? -7.352 -1.056 3.908 1.00 97.00 83 PHE A O 1
ATOM 676 N N . VAL A 1 84 ? -5.641 -0.317 5.174 1.00 97.44 84 VAL A N 1
ATOM 677 C CA . VAL A 1 84 ? -6.336 -0.420 6.459 1.00 97.44 84 VAL A CA 1
ATOM 678 C C . VAL A 1 84 ? -6.449 0.981 7.042 1.00 97.44 84 VAL A C 1
ATOM 680 O O . VAL A 1 84 ? -5.437 1.590 7.378 1.00 97.44 84 VAL A O 1
ATOM 683 N N . GLY A 1 85 ? -7.667 1.511 7.106 1.00 97.31 85 GLY A N 1
ATOM 684 C CA . GLY A 1 85 ? -7.964 2.771 7.777 1.00 97.31 85 GLY A CA 1
ATOM 685 C C . GLY A 1 85 ? -8.165 2.548 9.271 1.00 97.31 85 GLY A C 1
ATOM 686 O O . GLY A 1 85 ? -9.029 1.762 9.657 1.00 97.31 85 GLY A O 1
ATOM 687 N N . VAL A 1 86 ? -7.390 3.242 10.102 1.00 96.81 86 VAL A N 1
ATOM 688 C CA . VAL A 1 86 ? -7.584 3.261 11.558 1.00 96.81 86 VAL A CA 1
ATOM 689 C C . VAL A 1 86 ? -8.334 4.538 11.921 1.00 96.81 86 VAL A C 1
ATOM 691 O O . VAL A 1 86 ? -7.927 5.630 11.523 1.00 96.81 86 VAL A O 1
ATOM 694 N N . MET A 1 87 ? -9.467 4.396 12.606 1.00 95.81 87 MET A N 1
ATOM 695 C CA . MET A 1 87 ? -10.319 5.527 12.973 1.00 95.81 87 MET A CA 1
ATOM 696 C C . MET A 1 87 ? -9.736 6.295 14.163 1.00 95.81 87 MET A C 1
ATOM 698 O O . MET A 1 87 ? -9.290 5.676 15.125 1.00 95.81 87 MET A O 1
ATOM 702 N N . SER A 1 88 ? -9.794 7.628 14.116 1.00 96.38 88 SER A N 1
ATOM 703 C CA . SER A 1 88 ? -9.303 8.495 15.190 1.00 96.38 88 SER A CA 1
ATOM 704 C C . SER A 1 88 ? -10.130 8.376 16.475 1.00 96.38 88 SER A C 1
ATOM 706 O O . SER A 1 88 ? -11.345 8.168 16.423 1.00 96.38 88 SER A O 1
ATOM 708 N N . ASP A 1 89 ? -9.501 8.586 17.634 1.00 96.19 89 ASP A N 1
ATOM 709 C CA . ASP A 1 89 ? -10.193 8.579 18.932 1.00 96.19 89 ASP A CA 1
ATOM 710 C C . ASP A 1 89 ? -11.339 9.606 18.977 1.00 96.19 89 ASP A C 1
ATOM 712 O O . ASP A 1 89 ? -12.405 9.343 19.536 1.00 96.19 89 ASP A O 1
ATOM 716 N N . GLU A 1 90 ? -11.148 10.766 18.340 1.00 95.56 90 GLU A N 1
ATOM 717 C CA . GLU A 1 90 ? -12.156 11.825 18.231 1.00 95.56 90 GLU A CA 1
ATOM 718 C C . GLU A 1 90 ? -13.388 11.390 17.440 1.00 95.56 90 GLU A C 1
ATOM 720 O O . GLU A 1 90 ? -14.514 11.718 17.820 1.00 95.56 90 GLU A O 1
ATOM 725 N N . ASP A 1 91 ? -13.200 10.656 16.344 1.00 95.44 91 ASP A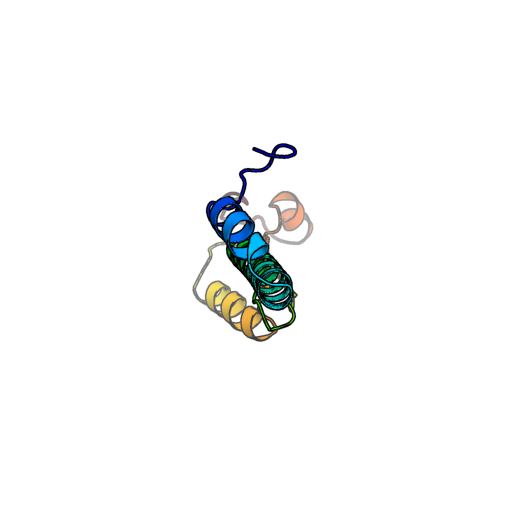 N 1
ATOM 726 C CA . ASP A 1 91 ? -14.311 10.156 15.541 1.00 95.44 91 ASP A CA 1
ATOM 727 C C . ASP A 1 91 ? -15.034 9.020 16.251 1.00 95.44 91 ASP A C 1
ATOM 729 O O . ASP A 1 91 ? -16.265 9.006 16.282 1.00 95.44 91 ASP A O 1
ATOM 733 N N . VAL A 1 92 ? -14.290 8.115 16.889 1.00 96.38 92 VAL A N 1
ATOM 734 C CA . VAL A 1 92 ? -14.848 6.975 17.624 1.00 96.38 92 VAL A CA 1
ATOM 735 C C . VAL A 1 92 ? -15.752 7.421 18.772 1.00 96.38 92 VAL A C 1
ATOM 737 O O . VAL A 1 92 ? -16.865 6.901 18.911 1.00 96.38 92 VAL A O 1
ATOM 740 N N . ARG A 1 93 ? -15.317 8.430 19.535 1.00 95.44 93 ARG A N 1
ATOM 741 C CA . ARG A 1 93 ? -16.069 9.048 20.642 1.00 95.44 93 ARG A CA 1
ATOM 742 C C . ARG A 1 93 ? -17.473 9.506 20.260 1.00 95.44 93 ARG A C 1
ATOM 744 O O . ARG A 1 93 ? -18.366 9.526 21.104 1.00 95.44 93 ARG A O 1
ATOM 751 N N . LYS A 1 94 ? -17.691 9.884 18.997 1.00 96.56 94 LYS A N 1
ATOM 752 C CA . LYS A 1 94 ? -18.984 10.411 18.525 1.00 96.56 94 LYS A CA 1
ATOM 753 C C . LYS A 1 94 ? -20.070 9.338 18.461 1.00 96.56 94 LYS A C 1
ATOM 755 O O . LYS A 1 94 ? -21.248 9.683 18.494 1.00 96.56 94 LYS A O 1
ATOM 760 N N . TYR A 1 95 ? -19.699 8.063 18.335 1.00 94.31 95 TYR A N 1
ATOM 761 C CA . TYR A 1 95 ? -20.660 6.982 18.089 1.00 94.31 95 TYR A CA 1
ATOM 762 C C . TYR A 1 95 ? -20.492 5.747 18.982 1.00 94.31 95 TYR A C 1
ATOM 764 O O . TYR A 1 95 ? -21.377 4.890 18.990 1.00 94.31 95 TYR A O 1
ATOM 772 N N . LYS A 1 96 ? -19.402 5.623 19.747 1.00 94.19 96 LYS A N 1
ATOM 773 C CA . LYS A 1 96 ? -19.243 4.590 20.782 1.00 94.19 96 LYS A CA 1
ATOM 774 C C . LYS A 1 96 ? -18.285 5.045 21.887 1.00 94.19 96 LYS A C 1
ATOM 776 O O . LYS A 1 96 ? -17.728 6.134 21.826 1.00 94.19 96 LYS A O 1
ATOM 781 N N . ARG A 1 97 ? -18.101 4.187 22.899 1.00 93.62 97 ARG A N 1
ATOM 782 C CA . ARG A 1 97 ? -17.126 4.410 23.976 1.00 93.62 97 ARG A CA 1
ATOM 783 C C . ARG A 1 97 ? -15.720 4.660 23.429 1.00 93.62 97 ARG A C 1
ATOM 785 O O . ARG A 1 97 ? -15.347 4.080 22.405 1.00 93.62 97 ARG A O 1
ATOM 792 N N . ASP A 1 98 ? -14.947 5.414 24.195 1.00 95.06 98 ASP A N 1
ATOM 793 C CA . ASP A 1 98 ? -13.532 5.651 23.948 1.00 95.06 98 ASP A CA 1
ATOM 794 C C . ASP A 1 98 ? -12.764 4.324 23.786 1.00 95.06 98 ASP A C 1
ATOM 796 O O . ASP A 1 98 ? -13.021 3.357 24.532 1.00 95.06 98 ASP A O 1
ATOM 800 N N . PRO A 1 99 ? -11.851 4.255 22.801 1.00 95.50 99 PRO A N 1
ATOM 801 C CA . PRO A 1 99 ? -10.857 3.193 22.704 1.00 95.50 99 PRO A CA 1
ATOM 802 C C . PRO A 1 99 ? -9.997 3.106 23.968 1.00 95.50 99 PRO A C 1
ATOM 804 O O . PRO A 1 99 ? -9.801 4.098 24.670 1.00 95.50 99 PRO A O 1
ATOM 807 N N . ILE A 1 100 ? -9.507 1.906 24.276 1.00 96.25 100 ILE A N 1
ATOM 808 C CA . ILE A 1 100 ? -8.544 1.704 25.365 1.00 96.25 100 ILE A CA 1
ATOM 809 C C . ILE A 1 100 ? -7.135 2.066 24.888 1.00 96.25 100 ILE A C 1
ATOM 811 O O . ILE A 1 100 ? -6.398 2.702 25.635 1.00 96.25 100 ILE A O 1
ATOM 815 N N . MET A 1 101 ? -6.782 1.662 23.666 1.00 96.31 101 MET A N 1
ATOM 816 C CA . MET A 1 101 ? -5.563 2.076 22.972 1.00 96.31 101 MET A CA 1
ATOM 817 C C . MET A 1 101 ? -5.820 3.371 22.203 1.00 96.31 101 MET A C 1
ATOM 819 O O . MET A 1 101 ? -6.855 3.498 21.550 1.00 96.31 101 MET A O 1
ATOM 823 N N . THR A 1 102 ? -4.891 4.314 22.284 1.00 95.06 102 THR A N 1
ATOM 824 C CA . THR A 1 102 ? -4.900 5.549 21.491 1.00 95.06 102 THR A CA 1
ATOM 825 C C . THR A 1 102 ? -4.653 5.255 20.012 1.00 95.06 102 THR A C 1
ATOM 827 O O . THR A 1 102 ? -4.124 4.205 19.662 1.00 95.06 102 THR A O 1
ATOM 830 N N . LEU A 1 103 ? -4.985 6.198 19.127 1.00 94.06 103 LEU A N 1
ATOM 831 C CA . LEU A 1 103 ? -4.759 6.052 17.679 1.00 94.06 103 LEU A CA 1
ATOM 832 C C . LEU A 1 103 ? -3.304 5.702 17.291 1.00 94.06 103 LEU A C 1
ATOM 834 O O . LEU A 1 103 ? -3.086 5.059 16.264 1.00 94.06 103 LEU A O 1
ATOM 838 N N . GLU A 1 104 ? -2.318 6.184 18.051 1.00 93.94 104 GLU A N 1
ATOM 839 C CA . GLU A 1 104 ? -0.890 5.963 17.770 1.00 93.94 104 GLU A CA 1
ATOM 840 C C . GLU A 1 104 ? -0.386 4.577 18.215 1.00 93.94 104 GLU A C 1
ATOM 842 O O . GLU A 1 104 ? 0.679 4.151 17.759 1.00 93.94 104 GLU A O 1
ATOM 847 N N . GLU A 1 105 ? -1.128 3.889 19.090 1.00 89.19 105 GLU A N 1
ATOM 848 C CA . GLU A 1 105 ? -0.801 2.562 19.643 1.00 89.19 105 GLU A CA 1
ATOM 849 C C . GLU A 1 105 ? -1.313 1.403 18.770 1.00 89.19 105 GLU A C 1
ATOM 851 O O . GLU A 1 105 ? -0.557 0.410 18.626 1.00 89.19 105 GLU A O 1
#

Foldseek 3Di:
DPPPDDDDPCPVVLVVQCVPDPVSVVVSVVVVVVVVLVVVCVVVVHDSPDDFDEFEDEDQCFPPDPVVVVVQVVSCVRGPHYDYHHDAQVVCVVPDDGGPDHSVD

Radius of gyration: 23.5 Å; chains: 1; bounding box: 49×28×62 Å